Protein AF-0000000085992777 (afdb_homodimer)

Organism: Nephila pilipes (NCBI:txid299642)

pLDDT: mean 74.93, std 25.02, range [30.23, 98.25]

Nearest PDB structures (foldseek):
  7fbp-assembly1_B  TM=2.728E-01  e=8.303E+00  synthetic construct

Radius of gyration: 24.2 Å; Cα contacts (8 Å, |Δi|>4): 237; chains: 2; bounding box: 50×109×48 Å

Solvent-accessible surface area (backbone atoms only — not comparable to full-atom values): 11397 Å² total; per-residue (Å²): 138,81,79,76,82,85,79,79,77,75,75,81,73,81,66,49,74,70,53,60,74,63,60,76,73,71,85,63,91,61,79,69,71,60,59,70,68,65,49,47,61,37,61,56,61,37,79,40,67,44,96,55,77,33,61,25,69,40,87,95,44,84,48,71,19,40,32,22,28,67,69,70,68,44,27,20,35,75,50,90,87,41,56,36,50,53,48,58,28,75,98,136,83,83,77,79,78,76,78,78,75,76,81,72,81,66,50,73,69,53,60,75,63,59,74,72,73,86,64,90,60,80,70,74,60,59,70,69,66,49,46,60,36,62,55,62,37,79,38,68,44,95,55,78,33,61,25,69,39,87,94,45,85,49,70,18,41,32,23,28,66,70,70,70,44,26,20,35,74,50,90,86,41,55,37,52,52,49,58,28,76,97

Secondary structure (DSSP, 8-state):
----------------HHHHHH----SS-------HHHHTS-BS--EEEEEEEEE--STT---EEEEEETTT--B--BSSS-BHHHHHHH-/----------------HHHHHH----SS-------HHHHTS-BS--EEEEEEEEE--STT---EEEEEETTT--B--BSSS-BHHHHHHH-

Foldseek 3Di:
DCCVDDDPPPPPCPCPQVNVLPPPPDPPPPLPQPDLCVLQVPPQFDWDFAPDWDAAPRPPGGDTARIAGPVRGGDHDDDPVDDRSVVRHND/DDPPPPPDPPPPCPCPQVNVLPPPPDPPPPLPQPDLCVLQVPPQFDWDFAPDWDAAPRPPGGDTARIAGPVRGGDHDDDPVDDRSVVRHND

Sequence (182 aa):
MGYSQNAKRGRPSNTSIEQMFQTKRCKWTAQSVPCMDIRRDGINHWPIWSENRIRCKFPNCKGYIQTECEKCKVGLCYNKVNNCFKNFHCMMGYSQNAKRGRPSNTSIEQMFQTKRCKWTAQSVPCMDIRRDGINHWPIWSENRIRCKFPNCKGYIQTECEKCKVGLCYNKVNNCFKNFHCM

Structure (mmCIF, N/CA/C/O backbone):
data_AF-0000000085992777-model_v1
#
loop_
_entity.id
_entity.type
_entity.pdbx_description
1 polymer 'Uncharacterized protein'
#
loop_
_atom_site.group_PDB
_atom_site.id
_atom_site.type_symbol
_atom_site.label_atom_id
_atom_site.label_alt_id
_atom_site.label_comp_id
_atom_site.label_asym_id
_atom_site.label_entity_id
_atom_site.label_seq_id
_atom_site.pdbx_PDB_ins_code
_atom_site.Cartn_x
_atom_site.Cartn_y
_atom_site.Cartn_z
_atom_site.occupancy
_atom_site.B_iso_or_equiv
_atom_site.auth_seq_id
_atom_site.auth_comp_id
_atom_site.auth_asym_id
_atom_site.auth_atom_id
_atom_site.pdbx_PDB_model_num
ATOM 1 N N . MET A 1 1 ? 21.016 -61.312 -4.371 1 30.23 1 MET A N 1
ATOM 2 C CA . MET A 1 1 ? 21.328 -60.125 -5.172 1 30.23 1 MET A CA 1
ATOM 3 C C . MET A 1 1 ? 20.391 -58.969 -4.828 1 30.23 1 MET A C 1
ATOM 5 O O . MET A 1 1 ? 19.25 -59.188 -4.41 1 30.23 1 MET A O 1
ATOM 9 N N . GLY A 1 2 ? 21.078 -57.656 -4.582 1 31.48 2 GLY A N 1
ATOM 10 C CA . GLY A 1 2 ? 20.891 -56.281 -4.129 1 31.48 2 GLY A CA 1
ATOM 11 C C . GLY A 1 2 ? 20.016 -55.469 -5.047 1 31.48 2 GLY A C 1
ATOM 12 O O . GLY A 1 2 ? 20.484 -54.906 -6.047 1 31.48 2 GLY A O 1
ATOM 13 N N . TYR A 1 3 ? 18.984 -55.812 -5.543 1 30.53 3 TYR A N 1
ATOM 14 C CA . TYR A 1 3 ? 18.422 -54.938 -6.582 1 30.53 3 TYR A CA 1
ATOM 15 C C . TYR A 1 3 ? 18.062 -53.562 -6.027 1 30.53 3 TYR A C 1
ATOM 17 O O . TYR A 1 3 ? 17.016 -53.406 -5.383 1 30.53 3 TYR A O 1
ATOM 25 N N . SER A 1 4 ? 19.047 -52.844 -5.344 1 33.94 4 SER A N 1
ATOM 26 C CA . SER A 1 4 ? 18.641 -51.531 -4.879 1 33.94 4 SER A CA 1
ATOM 27 C C . SER A 1 4 ? 18.25 -50.625 -6.043 1 33.94 4 SER A C 1
ATOM 29 O O . SER A 1 4 ? 19.062 -50.375 -6.938 1 33.94 4 SER A O 1
ATOM 31 N N . GLN A 1 5 ? 17.094 -50.562 -6.535 1 34.38 5 GLN A N 1
ATOM 32 C CA . GLN A 1 5 ? 16.531 -49.75 -7.594 1 34.38 5 GLN A CA 1
ATOM 33 C C . GLN A 1 5 ? 16.891 -48.281 -7.402 1 34.38 5 GLN A C 1
ATOM 35 O O . GLN A 1 5 ? 17.219 -47.844 -6.293 1 34.38 5 GLN A O 1
ATOM 40 N N . ASN A 1 6 ? 17.203 -47.344 -8.57 1 33.09 6 ASN A N 1
ATOM 41 C CA . ASN A 1 6 ? 17.578 -46.094 -9.227 1 33.09 6 ASN A CA 1
ATOM 42 C C . ASN A 1 6 ? 16.641 -44.969 -8.828 1 33.09 6 ASN A C 1
ATOM 44 O O . ASN A 1 6 ? 15.453 -45 -9.133 1 33.09 6 ASN A O 1
ATOM 48 N N . ALA A 1 7 ? 16.844 -44.312 -7.809 1 42.81 7 ALA A N 1
ATOM 49 C CA . ALA A 1 7 ? 16.219 -43.094 -7.312 1 42.81 7 ALA A CA 1
ATOM 50 C C . ALA A 1 7 ? 16.188 -42 -8.391 1 42.81 7 ALA A C 1
ATOM 52 O O . ALA A 1 7 ? 17.234 -41.625 -8.93 1 42.81 7 ALA A O 1
ATOM 53 N N . LYS A 1 8 ? 15.289 -42 -9.242 1 39.97 8 LYS A N 1
ATOM 54 C CA . LYS A 1 8 ? 15.094 -40.969 -10.25 1 39.97 8 LYS A CA 1
ATOM 55 C C . LYS A 1 8 ? 15.219 -39.562 -9.633 1 39.97 8 LYS A C 1
ATOM 57 O O . LYS A 1 8 ? 14.68 -39.312 -8.555 1 39.97 8 LYS A O 1
ATOM 62 N N . ARG A 1 9 ? 16.297 -38.781 -9.828 1 41.56 9 ARG A N 1
ATOM 63 C CA . ARG A 1 9 ? 16.734 -37.438 -9.484 1 41.56 9 ARG A CA 1
ATOM 64 C C . ARG A 1 9 ? 15.773 -36.406 -10.039 1 41.56 9 ARG A C 1
ATOM 66 O O . ARG A 1 9 ? 15.469 -36.406 -11.234 1 41.56 9 ARG A O 1
ATOM 73 N N . GLY A 1 10 ? 14.641 -36.156 -9.461 1 42.06 10 GLY A N 1
ATOM 74 C CA . GLY A 1 10 ? 13.781 -35.031 -9.875 1 42.06 10 GLY A CA 1
ATOM 75 C C . GLY A 1 10 ? 14.531 -33.75 -10.047 1 42.06 10 GLY A C 1
ATOM 76 O O . GLY A 1 10 ? 15.617 -33.562 -9.492 1 42.06 10 GLY A O 1
ATOM 77 N N . ARG A 1 11 ? 14.688 -33.188 -11.203 1 43.16 11 ARG A N 1
ATOM 78 C CA . ARG A 1 11 ? 15.32 -31.953 -11.633 1 43.16 11 ARG A CA 1
ATOM 79 C C . ARG A 1 11 ? 14.852 -30.781 -10.789 1 43.16 11 ARG A C 1
ATOM 81 O O . ARG A 1 11 ? 13.656 -30.641 -10.523 1 43.16 11 ARG A O 1
ATOM 88 N N . PRO A 1 12 ? 15.773 -30.234 -9.992 1 41.28 12 PRO A N 1
ATOM 89 C CA . PRO A 1 12 ? 15.445 -29.031 -9.234 1 41.28 12 PRO A CA 1
ATOM 90 C C . PRO A 1 12 ? 14.969 -27.891 -10.117 1 41.28 12 PRO A C 1
ATOM 92 O O . PRO A 1 12 ? 15.609 -27.578 -11.133 1 41.28 12 PRO A O 1
ATOM 95 N N . SER A 1 13 ? 13.711 -27.797 -10.484 1 43.72 13 SER A N 1
ATOM 96 C CA . SER A 1 13 ? 13.18 -26.766 -11.359 1 43.72 13 SER A CA 1
ATOM 97 C C . SER A 1 13 ? 13.461 -25.375 -10.805 1 43.72 13 SER A C 1
ATOM 99 O O . SER A 1 13 ? 13.141 -25.078 -9.648 1 43.72 13 SER A O 1
ATOM 101 N N . ASN A 1 14 ? 14.617 -24.875 -11.062 1 41.72 14 ASN A N 1
ATOM 102 C CA . ASN A 1 14 ? 14.875 -23.453 -10.797 1 41.72 14 ASN A CA 1
ATOM 103 C C . ASN A 1 14 ? 13.75 -22.578 -11.336 1 41.72 14 ASN A C 1
ATOM 105 O O . ASN A 1 14 ? 13.836 -22.062 -12.461 1 41.72 14 ASN A O 1
ATOM 109 N N . THR A 1 15 ? 12.523 -23 -11.227 1 45.56 15 THR A N 1
ATOM 110 C CA . THR A 1 15 ? 11.453 -22.219 -11.828 1 45.56 15 THR A CA 1
ATOM 111 C C . THR A 1 15 ? 11.422 -20.812 -11.227 1 45.56 15 THR A C 1
ATOM 113 O O . THR A 1 15 ? 11.367 -20.656 -10.008 1 45.56 15 THR A O 1
ATOM 116 N N . SER A 1 16 ? 11.992 -19.812 -11.961 1 51.69 16 SER A N 1
ATOM 117 C CA . SER A 1 16 ? 11.938 -18.406 -11.594 1 51.69 16 SER A CA 1
ATOM 118 C C . SER A 1 16 ? 10.523 -17.984 -11.188 1 51.69 16 SER A C 1
ATOM 120 O O . SER A 1 16 ? 9.547 -18.594 -11.625 1 51.69 16 SER A O 1
ATOM 122 N N . ILE A 1 17 ? 10.398 -17.188 -10.141 1 54.34 17 ILE A N 1
ATOM 123 C CA . ILE A 1 17 ? 9.133 -16.672 -9.633 1 54.34 17 ILE A CA 1
ATOM 124 C C . ILE A 1 17 ? 8.242 -16.25 -10.797 1 54.34 17 ILE A C 1
ATOM 126 O O . ILE A 1 17 ? 7.031 -16.484 -10.781 1 54.34 17 ILE A O 1
ATOM 130 N N . GLU A 1 18 ? 8.82 -15.617 -11.789 1 59.38 18 GLU A N 1
ATOM 131 C CA . GLU A 1 18 ? 8.094 -15.172 -12.977 1 59.38 18 GLU A CA 1
ATOM 132 C C . GLU A 1 18 ? 7.461 -16.344 -13.711 1 59.38 18 GLU A C 1
ATOM 134 O O . GLU A 1 18 ? 6.363 -16.234 -14.258 1 59.38 18 GLU A O 1
ATOM 139 N N . GLN A 1 19 ? 8.195 -17.406 -13.875 1 57.28 19 GLN A N 1
ATOM 140 C CA . GLN A 1 19 ? 7.707 -18.609 -14.562 1 57.28 19 GLN A CA 1
ATOM 141 C C . GLN A 1 19 ? 6.562 -19.25 -13.797 1 57.28 19 GLN A C 1
ATOM 143 O O . GLN A 1 19 ? 5.66 -19.844 -14.398 1 57.28 19 GLN A O 1
ATOM 148 N N . MET A 1 20 ? 6.617 -19.031 -12.531 1 57.03 20 MET A N 1
ATOM 149 C CA . MET A 1 20 ? 5.555 -19.609 -11.711 1 57.03 20 MET A CA 1
ATOM 150 C C . MET A 1 20 ? 4.23 -18.906 -11.961 1 57.03 20 MET A C 1
ATOM 152 O O . MET A 1 20 ? 3.162 -19.516 -11.844 1 57.03 20 MET A O 1
ATOM 156 N N . PHE A 1 21 ? 4.309 -17.578 -12.258 1 58.41 21 PHE A N 1
ATOM 157 C CA . PHE A 1 21 ? 3.094 -16.828 -12.562 1 58.41 21 PHE A CA 1
ATOM 158 C C . PHE A 1 21 ? 2.482 -17.312 -13.875 1 58.41 21 PHE A C 1
ATOM 160 O O . PHE A 1 21 ? 1.271 -17.203 -14.078 1 58.41 21 PHE A O 1
ATOM 167 N N . GLN A 1 22 ? 3.324 -17.906 -14.82 1 49.88 22 GLN A N 1
ATOM 168 C CA . GLN A 1 22 ? 2.889 -18.281 -16.156 1 49.88 22 GLN A CA 1
ATOM 169 C C . GLN A 1 22 ? 2.295 -19.688 -16.156 1 49.88 22 GLN A C 1
ATOM 171 O O . GLN A 1 22 ? 1.459 -20.016 -17.016 1 49.88 22 GLN A O 1
ATOM 176 N N . THR A 1 23 ? 2.729 -20.562 -15.406 1 45.34 23 THR A N 1
ATOM 177 C CA . THR A 1 23 ? 2.447 -21.953 -15.711 1 45.34 23 THR A CA 1
ATOM 178 C C . THR A 1 23 ? 0.997 -22.297 -15.383 1 45.34 23 THR A C 1
ATOM 180 O O . THR A 1 23 ? 0.547 -23.422 -15.641 1 45.34 23 THR A O 1
ATOM 183 N N . LYS A 1 24 ? 0.396 -21.812 -14.398 1 44.41 24 LYS A N 1
ATOM 184 C CA . LYS A 1 24 ? -0.819 -22.562 -14.086 1 44.41 24 LYS A CA 1
ATOM 185 C C . LYS A 1 24 ? -1.894 -22.328 -15.148 1 44.41 24 LYS A C 1
ATOM 187 O O . LYS A 1 24 ? -2.5 -21.25 -15.195 1 44.41 24 LYS A O 1
ATOM 192 N N . ARG A 1 25 ? -1.939 -22.969 -16.344 1 36.81 25 ARG A N 1
ATOM 193 C CA . ARG A 1 25 ? -2.957 -22.969 -17.391 1 36.81 25 ARG A CA 1
ATOM 194 C C . ARG A 1 25 ? -4.262 -23.578 -16.891 1 36.81 25 ARG A C 1
ATOM 196 O O . ARG A 1 25 ? -5.133 -23.938 -17.672 1 36.81 25 ARG A O 1
ATOM 203 N N . CYS A 1 26 ? -4.73 -23.734 -15.648 1 42.12 26 CYS A N 1
ATOM 204 C CA . CYS A 1 26 ? -6.004 -24.438 -15.562 1 42.12 26 CYS A CA 1
ATOM 205 C C . CYS A 1 26 ? -7.133 -23.609 -16.156 1 42.12 26 CYS A C 1
ATOM 207 O O . CYS A 1 26 ? -7.023 -22.375 -16.25 1 42.12 26 CYS A O 1
ATOM 209 N N . LYS A 1 27 ? -8.18 -24.125 -16.938 1 39.16 27 LYS A N 1
ATOM 210 C CA . LYS A 1 27 ? -9.367 -23.672 -17.656 1 39.16 27 LYS A CA 1
ATOM 211 C C . LYS A 1 27 ? -10.164 -22.656 -16.844 1 39.16 27 LYS A C 1
ATOM 213 O O . LYS A 1 27 ? -11.164 -22.125 -17.312 1 39.16 27 LYS A O 1
ATOM 218 N N . TRP A 1 28 ? -10.328 -22.781 -15.484 1 39.88 28 TRP A N 1
ATOM 219 C CA . TRP A 1 28 ? -11.375 -22 -14.836 1 39.88 28 TRP A CA 1
ATOM 220 C C . TRP A 1 28 ? -11.086 -20.5 -14.961 1 39.88 28 TRP A C 1
ATOM 222 O O . TRP A 1 28 ? -9.945 -20.109 -15.234 1 39.88 28 TRP A O 1
ATOM 232 N N . THR A 1 29 ? -12.094 -19.5 -14.555 1 37.81 29 THR A N 1
ATOM 233 C CA . THR A 1 29 ? -12.133 -18.031 -14.625 1 37.81 29 THR A CA 1
ATOM 234 C C . THR A 1 29 ? -10.867 -17.422 -14.031 1 37.81 29 THR A C 1
ATOM 236 O O . THR A 1 29 ? -10.719 -17.359 -12.812 1 37.81 29 THR A O 1
ATOM 239 N N . ALA A 1 30 ? -9.727 -17.828 -14.289 1 38.28 30 ALA A N 1
ATOM 240 C CA . ALA A 1 30 ? -8.445 -17.344 -13.797 1 38.28 30 ALA A CA 1
ATOM 241 C C . ALA A 1 30 ? -8.43 -15.812 -13.695 1 38.28 30 ALA A C 1
ATOM 243 O O . ALA A 1 30 ? -8.789 -15.125 -14.656 1 38.28 30 ALA A O 1
ATOM 244 N N . GLN A 1 31 ? -8.742 -15.258 -12.562 1 42.38 31 GLN A N 1
ATOM 245 C CA . GLN A 1 31 ? -8.508 -13.82 -12.445 1 42.38 31 GLN A CA 1
ATOM 246 C C . GLN A 1 31 ? -7.262 -13.406 -13.227 1 42.38 31 GLN A C 1
ATOM 248 O O . GLN A 1 31 ? -6.199 -14.008 -13.078 1 42.38 31 GLN A O 1
ATOM 253 N N . SER A 1 32 ? -7.336 -12.938 -14.477 1 43.12 32 SER A N 1
ATOM 254 C CA . SER A 1 32 ? -6.332 -12.461 -15.422 1 43.12 32 SER A CA 1
ATOM 255 C C . SER A 1 32 ? -5.227 -11.688 -14.711 1 43.12 32 SER A C 1
ATOM 257 O O . SER A 1 32 ? -5.496 -10.68 -14.055 1 43.12 32 SER A O 1
ATOM 259 N N . VAL A 1 33 ? -4.16 -12.328 -14.102 1 51 33 VAL A N 1
ATOM 260 C CA . VAL A 1 33 ? -3.018 -11.516 -13.703 1 51 33 VAL A CA 1
ATOM 261 C C . VAL A 1 33 ? -2.646 -10.555 -14.836 1 51 33 VAL A C 1
ATOM 263 O O . VAL A 1 33 ? -2.531 -10.969 -15.992 1 51 33 VAL A O 1
ATOM 266 N N . PRO A 1 34 ? -2.889 -9.297 -14.703 1 51.78 34 PRO A N 1
ATOM 267 C CA . PRO A 1 34 ? -2.521 -8.352 -15.758 1 51.78 34 PRO A CA 1
ATOM 268 C C . PRO A 1 34 ? -1.152 -8.648 -16.359 1 51.78 34 PRO A C 1
ATOM 270 O O . PRO A 1 34 ? -0.325 -9.312 -15.742 1 51.78 34 PRO A O 1
ATOM 273 N N . CYS A 1 35 ? -1.053 -8.492 -17.609 1 59.34 35 CYS A N 1
ATOM 274 C CA . CYS A 1 35 ? 0.199 -8.594 -18.344 1 59.34 35 CYS A CA 1
ATOM 275 C C . CYS A 1 35 ? 1.357 -8.016 -17.547 1 59.34 35 CYS A C 1
ATOM 277 O O . CYS A 1 35 ? 1.174 -7.066 -16.781 1 59.34 35 CYS A O 1
ATOM 279 N N . MET A 1 36 ? 2.422 -8.82 -17.266 1 65.88 36 MET A N 1
ATOM 280 C CA . MET A 1 36 ? 3.631 -8.484 -16.531 1 65.88 36 MET A CA 1
ATOM 281 C C . MET A 1 36 ? 3.951 -7 -16.641 1 65.88 36 MET A C 1
ATOM 283 O O . MET A 1 36 ? 4.395 -6.375 -15.68 1 65.88 36 MET A O 1
ATOM 287 N N . ASP A 1 37 ? 3.535 -6.445 -17.797 1 75.75 37 ASP A N 1
ATOM 288 C CA . ASP A 1 37 ? 3.916 -5.055 -18.047 1 75.75 37 ASP A CA 1
ATOM 289 C C . ASP A 1 37 ? 3.078 -4.102 -17.188 1 75.75 37 ASP A C 1
ATOM 291 O O . ASP A 1 37 ? 3.59 -3.1 -16.688 1 75.75 37 ASP A O 1
ATOM 295 N N . ILE A 1 38 ? 1.857 -4.418 -16.891 1 85.56 38 ILE A N 1
ATOM 296 C CA . ILE A 1 38 ? 0.98 -3.561 -16.109 1 85.56 38 ILE A CA 1
ATOM 297 C C . ILE A 1 38 ? 1.215 -3.811 -14.617 1 85.56 38 ILE A C 1
ATOM 299 O O . ILE A 1 38 ? 1.241 -2.869 -13.82 1 85.56 38 ILE A O 1
ATOM 303 N N . ARG A 1 39 ? 1.503 -5.039 -14.258 1 90.56 39 ARG A N 1
ATOM 304 C CA . ARG A 1 39 ? 1.708 -5.422 -12.859 1 90.56 39 ARG A CA 1
ATOM 305 C C . ARG A 1 39 ? 2.928 -4.723 -12.273 1 90.56 39 ARG A C 1
ATOM 307 O O . ARG A 1 39 ? 2.922 -4.332 -11.109 1 90.56 39 ARG A O 1
ATOM 314 N N . ARG A 1 40 ? 3.889 -4.547 -13.125 1 93.38 40 ARG A N 1
ATOM 315 C CA . ARG A 1 40 ? 5.164 -4.062 -12.602 1 93.38 40 ARG A CA 1
ATOM 316 C C . ARG A 1 40 ? 5.418 -2.621 -13.039 1 93.38 40 ARG A C 1
ATOM 318 O O . ARG A 1 40 ? 6.559 -2.154 -13.023 1 93.38 40 ARG A O 1
ATOM 325 N N . ASP A 1 41 ? 4.43 -1.879 -13.492 1 93.25 41 ASP A N 1
ATOM 326 C CA . ASP A 1 41 ? 4.633 -0.514 -13.969 1 93.25 41 ASP A CA 1
ATOM 327 C C . ASP A 1 41 ? 4.855 0.448 -12.805 1 93.25 41 ASP A C 1
ATOM 329 O O . ASP A 1 41 ? 5.336 1.567 -13 1 93.25 41 ASP A O 1
ATOM 333 N N . GLY A 1 42 ? 4.484 0.008 -11.57 1 95.31 42 GLY A N 1
ATOM 334 C CA . GLY A 1 42 ? 4.691 0.833 -10.391 1 95.31 42 GLY A CA 1
ATOM 335 C C . GLY A 1 42 ? 3.709 1.984 -10.289 1 95.31 42 GLY A C 1
ATOM 336 O O . GLY A 1 42 ? 3.947 2.949 -9.555 1 95.31 42 GLY A O 1
ATOM 337 N N . ILE A 1 43 ? 2.566 1.886 -11.078 1 94.62 43 ILE A N 1
ATOM 338 C CA . ILE A 1 43 ? 1.676 3.035 -11.188 1 94.62 43 ILE A CA 1
ATOM 339 C C . ILE A 1 43 ? 0.326 2.707 -10.555 1 94.62 43 ILE A C 1
ATOM 341 O O . ILE A 1 43 ? -0.365 1.785 -11 1 94.62 43 ILE A O 1
ATOM 345 N N . ASN A 1 44 ? 0.008 3.42 -9.516 1 96.31 44 ASN A N 1
ATOM 346 C CA . ASN A 1 44 ? -1.328 3.443 -8.93 1 96.31 44 ASN A CA 1
ATOM 347 C C . ASN A 1 44 ? -1.722 2.076 -8.375 1 96.31 44 ASN A C 1
ATOM 349 O O . ASN A 1 44 ? -2.875 1.663 -8.5 1 96.31 44 ASN A O 1
ATOM 353 N N . HIS A 1 45 ? -0.826 1.287 -7.859 1 97.75 45 HIS A N 1
ATOM 354 C CA . HIS A 1 45 ? -1.13 0.071 -7.117 1 97.75 45 HIS A CA 1
ATOM 355 C C . HIS A 1 45 ? -1.397 0.376 -5.645 1 97.75 45 HIS A C 1
ATOM 357 O O . HIS A 1 45 ? -0.48 0.334 -4.82 1 97.75 45 HIS A O 1
ATOM 363 N N . TRP A 1 46 ? -2.592 0.684 -5.363 1 98.12 46 TRP A N 1
ATOM 364 C CA . TRP A 1 46 ? -2.955 1.101 -4.012 1 98.12 46 TRP A CA 1
ATOM 365 C C . TRP A 1 46 ? -3.477 -0.08 -3.201 1 98.12 46 TRP A C 1
ATOM 367 O O . TRP A 1 46 ? -4.305 -0.856 -3.682 1 98.12 46 TRP A O 1
ATOM 377 N N . PRO A 1 47 ? -2.955 -0.239 -1.96 1 98.25 47 PRO A N 1
ATOM 378 C CA . PRO A 1 47 ? -3.551 -1.246 -1.079 1 98.25 47 PRO A CA 1
ATOM 379 C C . PRO A 1 47 ? -4.941 -0.852 -0.587 1 98.25 47 PRO A C 1
ATOM 381 O O . PRO A 1 47 ? -5.168 0.304 -0.22 1 98.25 47 PRO A O 1
ATOM 384 N N . ILE A 1 48 ? -5.887 -1.727 -0.666 1 97.81 48 ILE A N 1
ATOM 385 C CA . ILE A 1 48 ? -7.219 -1.538 -0.098 1 97.81 48 ILE A CA 1
ATOM 386 C C . ILE A 1 48 ? -7.574 -2.73 0.787 1 97.81 48 ILE A C 1
ATOM 388 O O . ILE A 1 48 ? -7.07 -3.836 0.582 1 97.81 48 ILE A O 1
ATOM 392 N N . TRP A 1 49 ? -8.352 -2.447 1.819 1 97.06 49 TRP A N 1
ATOM 393 C CA . TRP A 1 49 ? -8.773 -3.488 2.752 1 97.06 49 TRP A CA 1
ATOM 394 C C . TRP A 1 49 ? -9.922 -4.301 2.174 1 97.06 49 TRP A C 1
ATOM 396 O O . TRP A 1 49 ? -10.977 -3.75 1.852 1 97.06 49 TRP A O 1
ATOM 406 N N . SER A 1 50 ? -9.75 -5.562 2.039 1 95.31 50 SER A N 1
ATOM 407 C CA . SER A 1 50 ? -10.789 -6.438 1.506 1 95.31 50 SER A CA 1
ATOM 408 C C . SER A 1 50 ? -11.844 -6.754 2.564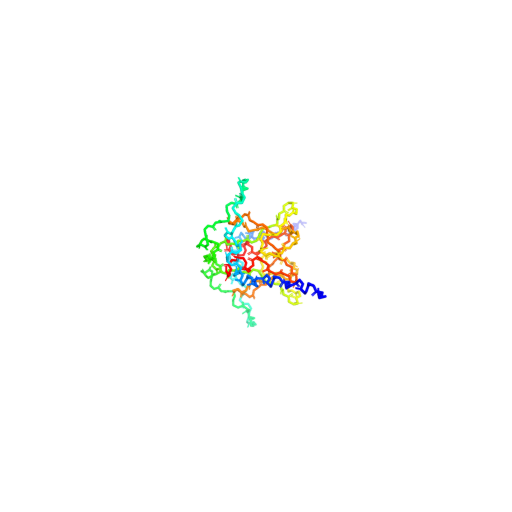 1 95.31 50 SER A C 1
ATOM 410 O O . SER A 1 50 ? -11.516 -6.91 3.742 1 95.31 50 SER A O 1
ATOM 412 N N . GLU A 1 51 ? -13.078 -6.809 2.162 1 92.44 51 GLU A N 1
ATOM 413 C CA . GLU A 1 51 ? -14.148 -7.172 3.082 1 92.44 51 GLU A CA 1
ATOM 414 C C . GLU A 1 51 ? -14 -8.609 3.568 1 92.44 51 GLU A C 1
ATOM 416 O O . GLU A 1 51 ? -14.266 -8.914 4.734 1 92.44 51 GLU A O 1
ATOM 421 N N . ASN A 1 52 ? -13.492 -9.445 2.582 1 91.88 52 ASN A N 1
ATOM 422 C CA . ASN A 1 52 ? -13.289 -10.859 2.898 1 91.88 52 ASN A CA 1
ATOM 423 C C . ASN A 1 52 ? -11.82 -11.25 2.799 1 91.88 52 ASN A C 1
ATOM 425 O O . ASN A 1 52 ? -11.07 -10.664 2.025 1 91.88 52 ASN A O 1
ATOM 429 N N . ARG A 1 53 ? -11.492 -12.195 3.691 1 93 53 ARG A N 1
ATOM 430 C CA . ARG A 1 53 ? -10.133 -12.719 3.582 1 93 53 ARG A CA 1
ATOM 431 C C . ARG A 1 53 ? -9.961 -13.531 2.303 1 93 53 ARG A C 1
ATOM 433 O O . ARG A 1 53 ? -10.828 -14.328 1.944 1 93 53 ARG A O 1
ATOM 440 N N . ILE A 1 54 ? -8.93 -13.281 1.599 1 93.5 54 ILE A N 1
ATOM 441 C CA . ILE A 1 54 ? -8.625 -13.945 0.337 1 93.5 54 ILE A CA 1
ATOM 442 C C . ILE A 1 54 ? -7.211 -14.523 0.386 1 93.5 54 ILE A C 1
ATOM 444 O O . ILE A 1 54 ? -6.383 -14.086 1.189 1 93.5 54 ILE A O 1
ATOM 448 N N . ARG A 1 55 ? -6.973 -15.539 -0.364 1 96.06 55 ARG A N 1
ATOM 449 C CA . ARG A 1 55 ? -5.645 -16.141 -0.42 1 96.06 55 ARG A CA 1
ATOM 450 C C . ARG A 1 55 ? -4.656 -15.211 -1.126 1 96.06 55 ARG A C 1
ATOM 452 O O . ARG A 1 55 ? -4.992 -14.602 -2.143 1 96.06 55 ARG A O 1
ATOM 459 N N . CYS A 1 56 ? -3.516 -15.203 -0.604 1 97.06 56 CYS A N 1
ATOM 460 C CA . CYS A 1 56 ? -2.447 -14.438 -1.231 1 97.06 56 CYS A CA 1
ATOM 461 C C . CYS A 1 56 ? -2.094 -15.008 -2.6 1 97.06 56 CYS A C 1
ATOM 463 O O . CYS A 1 56 ? -1.959 -16.219 -2.752 1 97.06 56 CYS A O 1
ATOM 465 N N . LYS A 1 57 ? -1.85 -14.188 -3.594 1 96.38 57 LYS A N 1
ATOM 466 C CA . LYS A 1 57 ? -1.586 -14.625 -4.961 1 96.38 57 LYS A CA 1
ATOM 467 C C . LYS A 1 57 ? -0.088 -14.656 -5.25 1 96.38 57 LYS A C 1
ATOM 469 O O . LYS A 1 57 ? 0.333 -15.078 -6.328 1 96.38 57 LYS A O 1
ATOM 474 N N . PHE A 1 58 ? 0.674 -14.188 -4.316 1 95.75 58 PHE A N 1
ATOM 475 C CA . PHE A 1 58 ? 2.117 -14.273 -4.504 1 95.75 58 PHE A CA 1
ATOM 476 C C . PHE A 1 58 ? 2.574 -15.727 -4.539 1 95.75 58 PHE A C 1
ATOM 478 O O . PHE A 1 58 ? 2.146 -16.531 -3.717 1 95.75 58 PHE A O 1
ATOM 485 N N . PRO A 1 59 ? 3.414 -16.016 -5.48 1 93.88 59 PRO A N 1
ATOM 486 C CA . PRO A 1 59 ? 3.848 -17.422 -5.605 1 93.88 59 PRO A CA 1
ATOM 487 C C . PRO A 1 59 ? 4.445 -17.969 -4.312 1 93.88 59 PRO A C 1
ATOM 489 O O . PRO A 1 59 ? 5.234 -17.281 -3.652 1 93.88 59 PRO A O 1
ATOM 492 N N . ASN A 1 60 ? 4.02 -19.141 -3.869 1 92.62 60 ASN A N 1
ATOM 493 C CA . ASN A 1 60 ? 4.547 -19.906 -2.752 1 92.62 60 ASN A CA 1
ATOM 494 C C . ASN A 1 60 ? 4.125 -19.312 -1.41 1 92.62 60 ASN A C 1
ATOM 496 O O . ASN A 1 60 ? 4.707 -19.641 -0.375 1 92.62 60 ASN A O 1
ATOM 500 N N . CYS A 1 61 ? 3.256 -18.375 -1.476 1 95.56 61 CYS A N 1
ATOM 501 C CA . CYS A 1 61 ? 2.662 -17.875 -0.243 1 95.56 61 CYS A CA 1
ATOM 502 C C . CYS A 1 61 ? 1.298 -18.5 0.004 1 95.56 61 CYS A C 1
ATOM 504 O O . CYS A 1 61 ? 0.46 -18.547 -0.898 1 95.56 61 CYS A O 1
ATOM 506 N N . LYS A 1 62 ? 1.088 -18.969 1.151 1 93.56 62 LYS A N 1
ATOM 507 C CA . LYS A 1 62 ? -0.164 -19.641 1.465 1 93.56 62 LYS A CA 1
ATOM 508 C C . LYS A 1 62 ? -0.991 -18.844 2.467 1 93.56 62 LYS A C 1
ATOM 510 O O . LYS A 1 62 ? -1.916 -19.375 3.082 1 93.56 62 LYS A O 1
ATOM 515 N N . GLY A 1 63 ? -0.658 -17.688 2.551 1 92.62 63 GLY A N 1
ATOM 516 C CA . GLY A 1 63 ? -1.344 -16.875 3.547 1 92.62 63 GLY A CA 1
ATOM 517 C C . GLY A 1 63 ? -2.68 -16.344 3.066 1 92.62 63 GLY A C 1
ATOM 518 O O . GLY A 1 63 ? -2.926 -16.266 1.861 1 92.62 63 GLY A O 1
ATOM 519 N N . TYR A 1 64 ? -3.604 -16.156 3.947 1 93.94 64 TYR A N 1
ATOM 520 C CA . TYR A 1 64 ? -4.832 -15.406 3.711 1 93.94 64 TYR A CA 1
ATOM 521 C C . TYR A 1 64 ? -4.684 -13.953 4.156 1 93.94 64 TYR A C 1
ATOM 523 O O . TYR A 1 64 ? -4.051 -13.672 5.176 1 93.94 64 TYR A O 1
ATOM 531 N N . ILE A 1 65 ? -5.285 -13.164 3.375 1 90.44 65 ILE A N 1
ATOM 532 C CA . ILE A 1 65 ? -4.965 -11.766 3.637 1 90.44 65 ILE A CA 1
ATOM 533 C C . ILE A 1 65 ? -6.191 -10.898 3.373 1 90.44 65 ILE A C 1
ATOM 535 O O . ILE A 1 65 ? -7.133 -11.328 2.699 1 90.44 65 ILE A O 1
ATOM 539 N N . GLN A 1 66 ? -6.117 -9.734 3.928 1 94.19 66 GLN A N 1
ATOM 540 C CA . GLN A 1 66 ? -7.207 -8.773 3.779 1 94.19 66 GLN A CA 1
ATOM 541 C C . GLN A 1 66 ? -6.789 -7.598 2.9 1 94.19 66 GLN A C 1
ATOM 543 O O . GLN A 1 66 ? -7.594 -6.707 2.627 1 94.19 66 GLN A O 1
ATOM 548 N N . THR A 1 67 ? -5.566 -7.578 2.441 1 97.44 67 THR A N 1
ATOM 549 C CA . THR A 1 67 ? -5.082 -6.48 1.61 1 97.44 67 THR A CA 1
ATOM 550 C C . THR A 1 67 ? -5.152 -6.852 0.131 1 97.44 67 THR A C 1
ATOM 552 O O . THR A 1 67 ? -4.656 -7.906 -0.275 1 97.44 67 THR A O 1
ATOM 555 N N . GLU A 1 68 ? -5.809 -5.992 -0.651 1 97.75 68 GLU A N 1
ATOM 556 C CA . GLU A 1 68 ? -5.949 -6.168 -2.094 1 97.75 68 GLU A CA 1
ATOM 557 C C . GLU A 1 68 ? -5.359 -4.984 -2.855 1 97.75 68 GLU A C 1
ATOM 559 O O . GLU A 1 68 ? -5.387 -3.854 -2.369 1 97.75 68 GLU A O 1
ATOM 564 N N . CYS A 1 69 ? -4.777 -5.266 -3.979 1 97.38 69 CYS A N 1
ATOM 565 C CA . CYS A 1 69 ? -4.379 -4.176 -4.863 1 97.38 69 CYS A CA 1
ATOM 566 C C . CYS A 1 69 ? -5.574 -3.656 -5.656 1 97.38 69 CYS A C 1
ATOM 568 O O . CYS A 1 69 ? -6.266 -4.43 -6.32 1 97.38 69 CYS A O 1
ATOM 570 N N . GLU A 1 70 ? -5.758 -2.387 -5.621 1 97.19 70 GLU A N 1
ATOM 571 C CA . GLU A 1 70 ? -6.914 -1.769 -6.266 1 97.19 70 GLU A CA 1
ATOM 572 C C . GLU A 1 70 ? -6.859 -1.941 -7.777 1 97.19 70 GLU A C 1
ATOM 574 O O . GLU A 1 70 ? -7.883 -2.184 -8.422 1 97.19 70 GLU A O 1
ATOM 579 N N . LYS A 1 71 ? -5.664 -1.854 -8.344 1 95.81 71 LYS A N 1
ATOM 580 C CA . LYS A 1 71 ? -5.484 -1.919 -9.789 1 95.81 71 LYS A CA 1
ATOM 581 C C . LYS A 1 71 ? -5.516 -3.361 -10.281 1 95.81 71 LYS A C 1
ATOM 583 O O . LYS A 1 71 ? -6.199 -3.674 -11.258 1 95.81 71 LYS A O 1
ATOM 588 N N . CYS A 1 72 ? -4.895 -4.262 -9.555 1 95.06 72 CYS A N 1
ATOM 589 C CA . CYS A 1 72 ? -4.699 -5.629 -10.031 1 95.06 72 CYS A CA 1
ATOM 590 C C . CYS A 1 72 ? -5.797 -6.551 -9.516 1 95.06 72 CYS A C 1
ATOM 592 O O . CYS A 1 72 ? -5.977 -7.656 -10.023 1 95.06 72 CYS A O 1
ATOM 594 N N . LYS A 1 73 ? -6.434 -6.152 -8.508 1 95.44 73 LYS A N 1
ATOM 595 C CA . LYS A 1 73 ? -7.562 -6.891 -7.949 1 95.44 73 LYS A CA 1
ATOM 596 C C . LYS A 1 73 ? -7.125 -8.266 -7.445 1 95.44 73 LYS A C 1
ATOM 598 O O . LYS A 1 73 ? -7.812 -9.258 -7.676 1 95.44 73 LYS A O 1
ATOM 603 N N . VAL A 1 74 ? -5.98 -8.328 -6.793 1 95.81 74 VAL A N 1
ATOM 604 C CA . VAL A 1 74 ? -5.469 -9.555 -6.191 1 95.81 74 VAL A CA 1
ATOM 605 C C . VAL A 1 74 ? -5.102 -9.305 -4.73 1 95.81 74 VAL A C 1
ATOM 607 O O . VAL A 1 74 ? -4.641 -8.219 -4.379 1 95.81 74 VAL A O 1
ATOM 610 N N . GLY A 1 75 ? -5.348 -10.312 -3.863 1 96.94 75 GLY A N 1
ATOM 611 C CA . GLY A 1 75 ? -4.914 -10.258 -2.479 1 96.94 75 GLY A CA 1
ATOM 612 C C . GLY A 1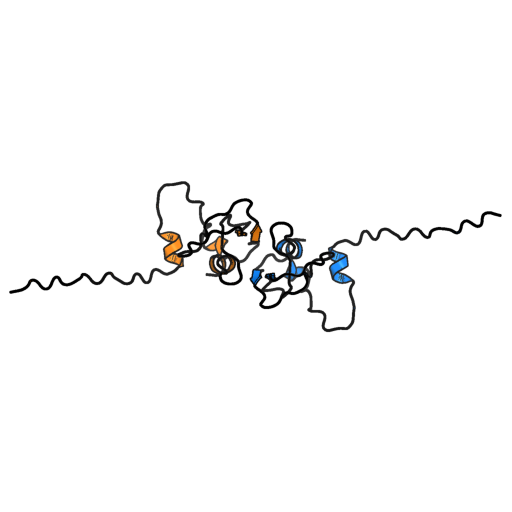 75 ? -3.436 -10.555 -2.305 1 96.94 75 GLY A C 1
ATOM 613 O O . GLY A 1 75 ? -2.904 -11.469 -2.936 1 96.94 75 GLY A O 1
ATOM 614 N N . LEU A 1 76 ? -2.791 -9.766 -1.552 1 97.75 76 LEU A N 1
ATOM 615 C CA . LEU A 1 76 ? -1.361 -9.898 -1.29 1 97.75 76 LEU A CA 1
ATOM 616 C C . LEU A 1 76 ? -1.049 -9.609 0.174 1 97.75 76 LEU A C 1
ATOM 618 O O . LEU A 1 76 ? -1.554 -8.633 0.741 1 97.75 76 LEU A O 1
ATOM 622 N N . CYS A 1 77 ? -0.299 -10.438 0.757 1 97.06 77 CYS A N 1
ATOM 623 C CA . CYS A 1 77 ? 0.07 -10.258 2.156 1 97.06 77 CYS A CA 1
ATOM 624 C C . CYS A 1 77 ? 0.784 -8.93 2.369 1 97.06 77 CYS A C 1
ATOM 626 O O . CYS A 1 77 ? 1.636 -8.547 1.566 1 97.06 77 CYS A O 1
ATOM 628 N N . TYR A 1 78 ? 0.386 -8.273 3.387 1 97.19 78 TYR A N 1
ATOM 629 C CA . TYR A 1 78 ? 1.066 -7.094 3.91 1 97.19 78 TYR A CA 1
ATOM 630 C C . TYR A 1 78 ? 0.969 -7.035 5.43 1 97.19 78 TYR A C 1
ATOM 632 O O . TYR A 1 78 ? -0.069 -6.656 5.977 1 97.19 78 TYR A O 1
ATOM 640 N N . ASN A 1 79 ? 2.041 -7.484 6.031 1 94.25 79 ASN A N 1
ATOM 641 C CA . ASN A 1 79 ? 2.156 -7.484 7.484 1 94.25 79 ASN A CA 1
ATOM 642 C C . ASN A 1 79 ? 3.607 -7.324 7.93 1 94.25 79 ASN A C 1
ATOM 644 O O . ASN A 1 79 ? 4.484 -7.023 7.117 1 94.25 79 ASN A O 1
ATOM 648 N N . LYS A 1 80 ? 3.846 -7.434 9.18 1 93.94 80 LYS A N 1
ATOM 649 C CA . LYS A 1 80 ? 5.176 -7.207 9.734 1 93.94 80 LYS A CA 1
ATOM 650 C C . LYS A 1 80 ? 6.195 -8.164 9.133 1 93.94 80 LYS A C 1
ATOM 652 O O . LYS A 1 80 ? 7.359 -7.805 8.945 1 93.94 80 LYS A O 1
ATOM 657 N N . VAL A 1 81 ? 5.773 -9.328 8.695 1 93.88 81 VAL A N 1
ATOM 658 C CA . VAL A 1 81 ? 6.672 -10.398 8.289 1 93.88 81 VAL A CA 1
ATOM 659 C C . VAL A 1 81 ? 6.75 -10.461 6.766 1 93.88 81 VAL A C 1
ATOM 661 O O . VAL A 1 81 ? 7.84 -10.539 6.199 1 93.88 81 VAL A O 1
ATOM 664 N N . ASN A 1 82 ? 5.59 -10.336 6.145 1 95.38 82 ASN A N 1
ATOM 665 C CA . ASN A 1 82 ? 5.496 -10.523 4.699 1 95.38 82 ASN A CA 1
ATOM 666 C C . ASN A 1 82 ? 4.973 -9.273 4 1 95.38 82 ASN A C 1
ATOM 668 O O . ASN A 1 82 ? 4.008 -8.664 4.461 1 95.38 82 ASN A O 1
ATOM 672 N N . ASN A 1 83 ? 5.727 -8.969 2.939 1 97.5 83 ASN A N 1
ATOM 673 C CA . ASN A 1 83 ? 5.242 -7.918 2.047 1 97.5 83 ASN A CA 1
ATOM 674 C C . ASN A 1 83 ? 5.113 -8.422 0.612 1 97.5 83 ASN A C 1
ATOM 676 O O . ASN A 1 83 ? 5.832 -7.961 -0.279 1 97.5 83 ASN A O 1
ATOM 680 N N . CYS A 1 84 ? 4.168 -9.297 0.437 1 97.94 84 CYS A N 1
ATOM 681 C CA . CYS A 1 84 ? 3.889 -9.828 -0.891 1 97.94 84 CYS A CA 1
ATOM 682 C C . CYS A 1 84 ? 3.336 -8.75 -1.811 1 97.94 84 CYS A C 1
ATOM 684 O O . CYS A 1 84 ? 3.471 -8.836 -3.031 1 97.94 84 CYS A O 1
ATOM 686 N N . PHE A 1 85 ? 2.773 -7.715 -1.234 1 98.25 85 PHE A N 1
ATOM 687 C CA . PHE A 1 85 ? 2.188 -6.629 -2.01 1 98.25 85 PHE A CA 1
ATOM 688 C C . PHE A 1 85 ? 3.246 -5.941 -2.863 1 98.25 85 PHE A C 1
ATOM 690 O O . PHE A 1 85 ? 3.078 -5.801 -4.078 1 98.25 85 PHE A O 1
ATOM 697 N N . LYS A 1 86 ? 4.301 -5.562 -2.236 1 98 86 LYS A N 1
ATOM 698 C CA . LYS A 1 86 ? 5.383 -4.922 -2.979 1 98 86 LYS A CA 1
ATOM 699 C C . LYS A 1 86 ? 6.082 -5.914 -3.9 1 98 86 LYS A C 1
ATOM 701 O O . LYS A 1 86 ? 6.332 -5.617 -5.07 1 98 86 LYS A O 1
ATOM 706 N N . ASN A 1 87 ? 6.312 -7.152 -3.426 1 96.69 87 ASN A N 1
ATOM 707 C CA . ASN A 1 87 ? 7.066 -8.141 -4.188 1 96.69 87 ASN A CA 1
ATOM 708 C C . ASN A 1 87 ? 6.348 -8.523 -5.48 1 96.69 87 ASN A C 1
ATOM 710 O O . ASN A 1 87 ? 6.988 -8.75 -6.508 1 96.69 87 ASN A O 1
ATOM 714 N N . PHE A 1 88 ? 5.164 -8.594 -5.438 1 96.5 88 PHE A N 1
ATOM 715 C CA . PHE A 1 88 ? 4.336 -8.945 -6.582 1 96.5 88 PHE A CA 1
ATOM 716 C C . PHE A 1 88 ? 4.457 -7.898 -7.684 1 96.5 88 PHE A C 1
ATOM 718 O O . PHE A 1 88 ? 4.371 -8.227 -8.867 1 96.5 88 PHE A O 1
ATOM 725 N N . HIS A 1 89 ? 4.746 -6.668 -7.289 1 96.75 89 HIS A N 1
ATOM 726 C CA . HIS A 1 89 ? 4.719 -5.566 -8.242 1 96.75 89 HIS A CA 1
ATOM 727 C C . HIS A 1 89 ? 6.129 -5.133 -8.625 1 96.75 89 HIS A C 1
ATOM 729 O O . HIS A 1 89 ? 6.309 -4.328 -9.547 1 96.75 89 HIS A O 1
ATOM 735 N N . CYS A 1 90 ? 7.102 -5.473 -7.883 1 90.12 90 CYS A N 1
ATOM 736 C CA . CYS A 1 90 ? 8.469 -5.035 -8.148 1 90.12 90 CYS A CA 1
ATOM 737 C C . CYS A 1 90 ? 9.328 -6.199 -8.641 1 90.12 90 CYS A C 1
ATOM 739 O O . CYS A 1 90 ? 10.5 -6.012 -8.969 1 90.12 90 CYS A O 1
ATOM 741 N N . MET A 1 91 ? 8.844 -7.309 -8.664 1 73.56 91 MET A N 1
ATOM 742 C CA . MET A 1 91 ? 9.609 -8.461 -9.141 1 73.56 91 MET A CA 1
ATOM 743 C C . MET A 1 91 ? 8.961 -9.07 -10.375 1 73.56 91 MET A C 1
ATOM 745 O O . MET A 1 91 ? 7.754 -8.914 -10.594 1 73.56 91 MET A O 1
ATOM 749 N N . MET B 1 1 ? -29.141 48.625 30.766 1 33.09 1 MET B N 1
ATOM 750 C CA . MET B 1 1 ? -28.875 48.469 29.344 1 33.09 1 MET B CA 1
ATOM 751 C C . MET B 1 1 ? -27.766 47.438 29.094 1 33.09 1 MET B C 1
ATOM 753 O O . MET B 1 1 ? -26.609 47.656 29.516 1 33.09 1 MET B O 1
ATOM 757 N N . GLY B 1 2 ? -28.031 46.062 29.172 1 34.91 2 GLY B N 1
ATOM 758 C CA . GLY B 1 2 ? -27.172 44.875 29.141 1 34.91 2 GLY B CA 1
ATOM 759 C C . GLY B 1 2 ? -26.375 44.75 27.859 1 34.91 2 GLY B C 1
ATOM 760 O O . GLY B 1 2 ? -26.859 45.094 26.781 1 34.91 2 GLY B O 1
ATOM 761 N N . TYR B 1 3 ? -25 44.906 27.781 1 34.78 3 TYR B N 1
ATOM 762 C CA . TYR B 1 3 ? -23.969 44.781 26.766 1 34.78 3 TYR B CA 1
ATOM 763 C C . TYR B 1 3 ? -24.062 43.406 26.078 1 34.78 3 TYR B C 1
ATOM 765 O O . TYR B 1 3 ? -23.984 42.375 26.75 1 34.78 3 TYR B O 1
ATOM 773 N N . SER B 1 4 ? -24.98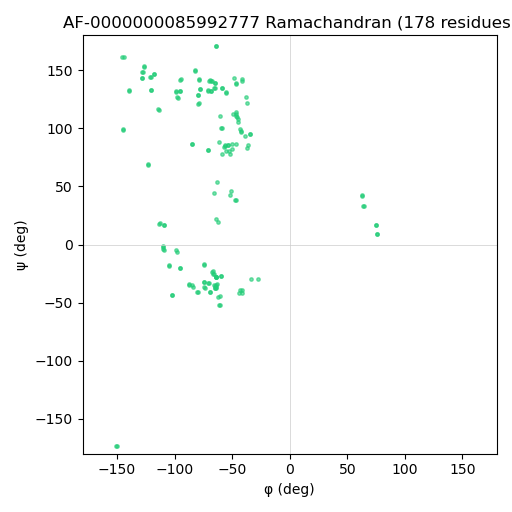4 43.156 25.141 1 36.22 4 SER B N 1
ATOM 774 C CA . SER B 1 4 ? -25 41.969 24.266 1 36.22 4 SER B CA 1
ATOM 775 C C . SER B 1 4 ? -23.672 41.781 23.562 1 36.22 4 SER B C 1
ATOM 777 O O . SER B 1 4 ? -23.219 42.656 22.828 1 36.22 4 SER B O 1
AT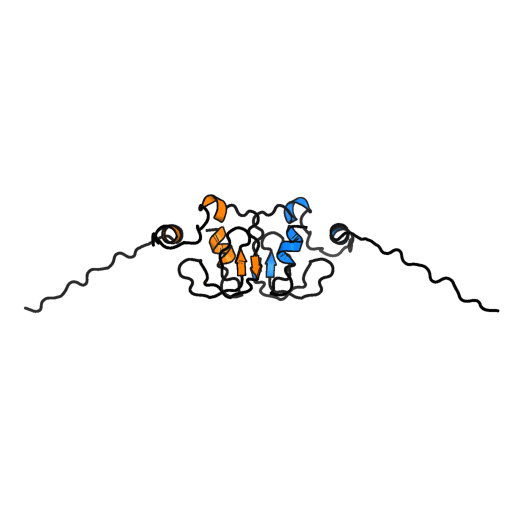OM 779 N N . GLN B 1 5 ? -22.625 41.188 24.219 1 37.62 5 GLN B N 1
ATOM 780 C CA . GLN B 1 5 ? -21.344 40.812 23.656 1 37.62 5 GLN B CA 1
ATOM 781 C C . GLN B 1 5 ? -21.531 40 22.375 1 37.62 5 GLN B C 1
ATOM 783 O O . GLN B 1 5 ? -22.203 38.969 22.359 1 37.62 5 GLN B O 1
ATOM 788 N N . ASN B 1 6 ? -21.688 40.625 21.125 1 35.75 6 ASN B N 1
ATOM 789 C CA . ASN B 1 6 ? -21.688 40.062 19.766 1 35.75 6 ASN B CA 1
ATOM 790 C C . ASN B 1 6 ? -20.531 39.094 19.562 1 35.75 6 ASN B C 1
ATOM 792 O O . ASN B 1 6 ? -19.359 39.5 19.641 1 35.75 6 ASN B O 1
ATOM 796 N N . ALA B 1 7 ? -20.656 37.844 19.891 1 43.69 7 ALA B N 1
ATOM 797 C CA . ALA B 1 7 ? -19.75 36.719 19.641 1 43.69 7 ALA B CA 1
ATOM 798 C C . ALA B 1 7 ? -19.203 36.75 18.203 1 43.69 7 ALA B C 1
ATOM 800 O O . ALA B 1 7 ? -19.969 36.969 17.266 1 43.69 7 ALA B O 1
ATOM 801 N N . LYS B 1 8 ? -18.031 37.219 17.953 1 42.19 8 LYS B N 1
ATOM 802 C CA . LYS B 1 8 ? -17.234 37.188 16.734 1 42.19 8 LYS B CA 1
ATOM 803 C C . LYS B 1 8 ? -17.312 35.812 16.062 1 42.19 8 LYS B C 1
ATOM 805 O O . LYS B 1 8 ? -17.125 34.781 16.719 1 42.19 8 LYS B O 1
ATOM 810 N N . ARG B 1 9 ? -18.172 35.562 15.055 1 43.47 9 ARG B N 1
ATOM 811 C CA . ARG B 1 9 ? -18.344 34.406 14.188 1 43.47 9 ARG B CA 1
ATOM 812 C C . ARG B 1 9 ? -17.031 34.031 13.508 1 43.47 9 ARG B C 1
ATOM 814 O O . ARG B 1 9 ? -16.344 34.906 12.961 1 43.47 9 ARG B O 1
ATOM 821 N N . GLY B 1 10 ? -16.125 33.219 14.125 1 42.28 10 GLY B N 1
ATOM 822 C CA . GLY B 1 10 ? -14.938 32.688 13.492 1 42.28 10 GLY B CA 1
ATOM 823 C C . GLY B 1 10 ? -15.211 32.094 12.117 1 42.28 10 GLY B C 1
ATOM 824 O O . GLY B 1 10 ? -16.359 31.797 11.781 1 42.28 10 GLY B O 1
ATOM 825 N N . ARG B 1 11 ? -14.703 32.656 11.023 1 44.59 11 ARG B N 1
ATOM 826 C CA . ARG B 1 11 ? -14.766 32.25 9.609 1 44.59 11 ARG B CA 1
ATOM 827 C C . ARG B 1 11 ? -14.484 30.781 9.438 1 44.59 11 ARG B C 1
ATOM 829 O O . ARG B 1 11 ? -13.547 30.234 10.039 1 44.59 11 ARG B O 1
ATOM 836 N N . PRO B 1 12 ? -15.547 29.984 9.07 1 42.78 12 PRO B N 1
ATOM 837 C CA . PRO B 1 12 ? -15.32 28.578 8.773 1 42.78 12 PRO B CA 1
ATOM 838 C C . PRO B 1 12 ? -14.234 28.359 7.719 1 42.78 12 PRO B C 1
ATOM 840 O O . PRO B 1 12 ? -14.219 29.047 6.695 1 42.78 12 PRO B O 1
ATOM 843 N N . SER B 1 13 ? -12.961 28.297 8.094 1 44.38 13 SER B N 1
ATOM 844 C CA . SER B 1 13 ? -11.852 28.109 7.16 1 44.38 13 SER B CA 1
ATOM 845 C C . SER B 1 13 ? -12.055 26.859 6.309 1 44.38 13 SER B C 1
ATOM 847 O O . SER B 1 13 ? -12.25 25.766 6.84 1 44.38 13 SER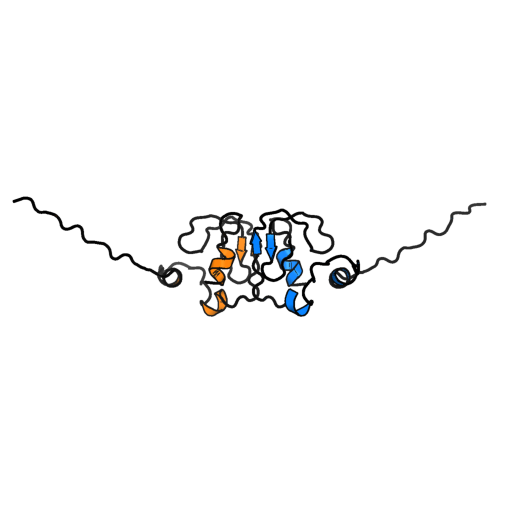 B O 1
ATOM 849 N N . ASN B 1 14 ? -12.852 26.953 5.277 1 42.31 14 ASN B N 1
ATOM 850 C CA . ASN B 1 14 ? -12.875 25.875 4.297 1 42.31 14 ASN B CA 1
ATOM 851 C C . ASN B 1 14 ? -11.469 25.453 3.889 1 42.31 14 ASN B C 1
ATOM 853 O O . ASN B 1 14 ? -10.93 25.938 2.893 1 42.31 14 ASN B O 1
ATOM 857 N N . THR B 1 15 ? -10.555 25.422 4.82 1 45.81 15 THR B N 1
ATOM 858 C CA . THR B 1 15 ? -9.188 25.109 4.418 1 45.81 15 THR B CA 1
ATOM 859 C C . THR B 1 15 ? -9.125 23.734 3.748 1 45.81 15 THR B C 1
ATOM 861 O O . THR B 1 15 ? -9.57 22.75 4.32 1 45.81 15 THR B O 1
ATOM 864 N N . SER B 1 16 ? -9.078 23.703 2.381 1 52.19 16 SER B N 1
ATOM 865 C CA . SER B 1 16 ? -8.891 22.484 1.603 1 52.19 16 SER B CA 1
ATOM 866 C C . SER B 1 16 ? -7.75 21.641 2.166 1 52.19 16 SER B C 1
ATOM 868 O O . SER B 1 16 ? -6.844 22.172 2.818 1 52.19 16 SER B O 1
ATOM 870 N N . ILE B 1 17 ? -7.926 20.328 2.223 1 54.84 17 ILE B N 1
ATOM 871 C CA . ILE B 1 17 ? -6.93 19.375 2.689 1 54.84 17 ILE B CA 1
ATOM 872 C C . ILE B 1 17 ? -5.551 19.75 2.156 1 54.84 17 ILE B C 1
ATOM 874 O O . ILE B 1 17 ? -4.551 19.656 2.871 1 54.84 17 ILE B O 1
ATOM 878 N N . GLU B 1 18 ? -5.477 20.188 0.926 1 59.91 18 GLU B N 1
ATOM 879 C CA . GLU B 1 18 ? -4.23 20.594 0.292 1 59.91 18 GLU B CA 1
ATOM 880 C C . GLU B 1 18 ? -3.605 21.781 1.018 1 59.91 18 GLU B C 1
ATOM 882 O O . GLU B 1 18 ? -2.381 21.875 1.128 1 59.91 18 GLU B O 1
ATOM 887 N N . GLN B 1 19 ? -4.398 22.766 1.352 1 57.91 19 GLN B N 1
ATOM 888 C CA . GLN B 1 19 ? -3.928 23.953 2.047 1 57.91 19 GLN B CA 1
ATOM 889 C C . GLN B 1 19 ? -3.398 23.609 3.436 1 57.91 19 GLN B C 1
ATOM 891 O O . GLN B 1 19 ? -2.471 24.25 3.93 1 57.91 19 GLN B O 1
ATOM 896 N N . MET B 1 20 ? -3.951 22.562 3.928 1 57.78 20 MET B N 1
ATOM 897 C CA . MET B 1 20 ? -3.506 22.141 5.254 1 57.78 20 MET B CA 1
ATOM 898 C C . MET B 1 20 ? -2.09 21.578 5.203 1 57.78 20 MET B C 1
ATOM 900 O O . MET B 1 20 ? -1.343 21.688 6.18 1 57.78 20 MET B O 1
ATOM 904 N N . PHE B 1 21 ? -1.739 20.922 4.07 1 59.06 21 PHE B N 1
ATOM 905 C CA . PHE B 1 21 ? -0.385 20.406 3.91 1 59.06 21 PHE B CA 1
ATOM 906 C C . PHE B 1 21 ? 0.625 21.547 3.84 1 59.06 21 PHE B C 1
ATOM 908 O O . PHE B 1 21 ? 1.796 21.359 4.184 1 59.06 21 PHE B O 1
ATOM 915 N N . GLN B 1 22 ? 0.174 22.797 3.391 1 50.41 22 GLN B N 1
ATOM 916 C CA . GLN B 1 22 ? 1.063 23.938 3.158 1 50.41 22 GLN B CA 1
ATOM 917 C C . GLN B 1 22 ? 1.262 24.75 4.434 1 50.41 22 GLN B C 1
ATOM 919 O O . GLN B 1 22 ? 2.264 25.453 4.578 1 50.41 22 GLN B O 1
ATOM 924 N N . THR B 1 23 ? 0.344 24.875 5.246 1 46.09 23 THR B N 1
ATOM 925 C CA . THR B 1 23 ? 0.406 25.969 6.207 1 46.09 23 THR B CA 1
ATOM 926 C C . THR B 1 23 ? 1.444 25.672 7.289 1 46.09 23 THR B C 1
ATOM 928 O O . THR B 1 23 ? 1.71 26.531 8.141 1 46.09 23 THR B O 1
ATOM 931 N N . LYS B 1 24 ? 1.637 24.531 7.77 1 44.97 24 LYS B N 1
ATOM 932 C CA . LYS B 1 24 ? 2.375 24.578 9.023 1 44.97 24 LYS B CA 1
ATOM 933 C C . LYS B 1 24 ? 3.834 24.969 8.789 1 44.97 24 LYS B C 1
ATOM 935 O O . LYS B 1 24 ? 4.617 24.156 8.281 1 44.97 24 LYS B O 1
ATOM 940 N N . ARG B 1 25 ? 4.266 26.234 8.617 1 36.78 25 ARG B N 1
ATOM 941 C CA . ARG B 1 25 ? 5.617 26.781 8.523 1 36.78 25 ARG B CA 1
ATOM 942 C C . ARG B 1 25 ? 6.387 26.547 9.82 1 36.78 25 ARG B C 1
ATOM 944 O O . ARG B 1 25 ? 7.43 27.172 10.047 1 36.78 25 ARG B O 1
ATOM 951 N N . CYS B 1 26 ? 6.188 25.688 10.805 1 42.47 26 CYS B N 1
ATOM 952 C CA . CYS B 1 26 ? 7.098 25.828 11.93 1 42.47 26 CYS B CA 1
ATOM 953 C C . CYS B 1 26 ? 8.516 25.438 11.539 1 42.47 26 CYS B C 1
ATOM 955 O O . CYS B 1 26 ? 8.719 24.703 10.562 1 42.47 26 CYS B O 1
ATOM 957 N N . LYS B 1 27 ? 9.695 26.094 11.961 1 39.34 27 LYS B N 1
ATOM 958 C CA . LYS B 1 27 ? 11.141 26.062 11.781 1 39.34 27 LYS B CA 1
ATOM 959 C C . LYS B 1 27 ? 11.664 24.641 11.82 1 39.34 27 LYS B C 1
ATOM 961 O O . LYS B 1 27 ? 12.859 24.406 11.602 1 39.34 27 LYS B O 1
ATOM 966 N N . TRP B 1 28 ? 11.219 23.703 12.727 1 40.03 28 TRP B N 1
ATOM 967 C CA . TRP B 1 28 ? 12.008 22.5 12.977 1 40.03 28 TRP B CA 1
ATOM 968 C C . TRP B 1 28 ? 12.102 21.641 11.719 1 40.03 28 TRP B C 1
ATOM 970 O O . TRP B 1 28 ? 11.305 21.797 10.797 1 40.03 28 TRP B O 1
ATOM 980 N N . THR B 1 29 ? 13.016 20.469 11.672 1 38.34 29 THR B N 1
ATOM 981 C CA . THR B 1 29 ? 13.414 19.531 10.633 1 38.34 29 THR B CA 1
ATOM 982 C C . THR B 1 29 ? 12.18 18.922 9.961 1 38.34 29 THR B C 1
ATOM 984 O O . THR B 1 29 ? 11.578 17.984 10.492 1 38.34 29 THR B O 1
ATOM 987 N N . ALA B 1 30 ? 11.18 19.578 9.656 1 39.03 30 ALA B N 1
ATOM 988 C CA . ALA B 1 30 ? 9.945 19.078 9.039 1 39.03 30 ALA B CA 1
ATOM 989 C C . ALA B 1 30 ? 10.258 18.078 7.926 1 39.03 30 ALA B C 1
ATOM 991 O O . ALA B 1 30 ? 11.117 18.328 7.082 1 39.03 30 ALA B O 1
ATOM 992 N N . GLN B 1 31 ? 10.203 16.812 8.203 1 43.3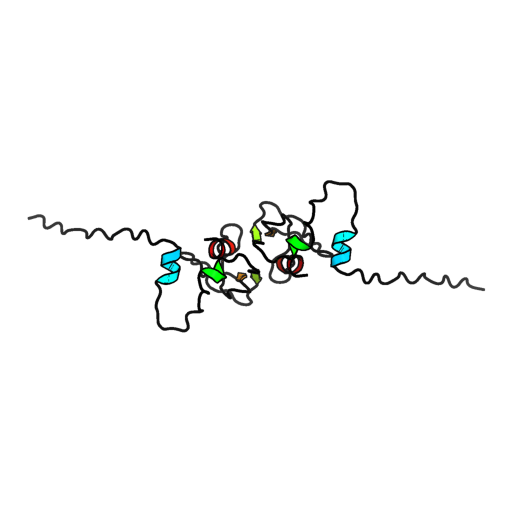1 31 GLN B N 1
ATOM 993 C CA . GLN B 1 31 ? 10.297 15.867 7.094 1 43.31 31 GLN B CA 1
ATOM 994 C C . GLN B 1 31 ? 9.617 16.422 5.844 1 43.31 31 GLN B C 1
ATOM 996 O O . GLN B 1 31 ? 8.477 16.875 5.902 1 43.31 31 GLN B O 1
ATOM 1001 N N . SER B 1 32 ? 10.297 17.062 4.902 1 44.91 32 SER B N 1
ATOM 1002 C CA . SER B 1 32 ? 9.922 17.656 3.627 1 44.91 32 SER B CA 1
ATOM 1003 C C . SER B 1 32 ? 8.844 16.828 2.924 1 44.91 32 SER B C 1
ATOM 1005 O O . SER B 1 32 ? 9.039 15.641 2.664 1 44.91 32 SER B O 1
ATOM 1007 N N . VAL B 1 33 ? 7.492 17.016 3.213 1 52.28 33 VAL B N 1
ATOM 1008 C CA . VAL B 1 33 ? 6.52 16.406 2.309 1 52.28 33 VAL B CA 1
ATOM 1009 C C . VAL B 1 33 ? 6.914 16.703 0.861 1 52.28 33 VAL B C 1
ATOM 1011 O O . VAL B 1 33 ? 7.223 17.844 0.511 1 52.28 33 VAL B O 1
ATOM 1014 N N . PRO B 1 34 ? 7.352 15.711 0.111 1 53.03 34 PRO B N 1
ATOM 1015 C CA . PRO B 1 34 ? 7.703 15.945 -1.292 1 53.03 34 PRO B CA 1
ATOM 1016 C C . PRO B 1 34 ? 6.719 16.859 -2.006 1 53.03 34 PRO B C 1
ATOM 1018 O O . PRO B 1 34 ? 5.574 17.016 -1.564 1 53.03 34 PRO B O 1
ATOM 1021 N N . CYS B 1 35 ? 7.219 17.656 -2.818 1 61.38 35 CYS B N 1
ATOM 1022 C CA . CYS B 1 35 ? 6.422 18.516 -3.688 1 61.38 35 CYS B CA 1
ATOM 1023 C C . CYS B 1 35 ? 5.188 17.781 -4.195 1 61.38 35 CYS B C 1
ATOM 1025 O O . CYS B 1 35 ? 5.211 16.562 -4.363 1 61.38 35 CYS B O 1
ATOM 1027 N N . MET B 1 36 ? 3.969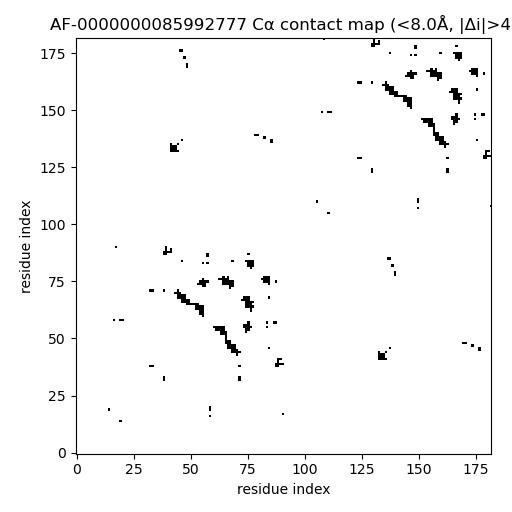 18.359 -4.012 1 66.94 36 MET B N 1
ATOM 1028 C CA . MET B 1 36 ? 2.656 17.828 -4.387 1 66.94 36 MET B CA 1
ATOM 1029 C C . MET B 1 36 ? 2.746 17 -5.664 1 66.94 36 MET B C 1
ATOM 1031 O O . MET B 1 36 ? 2.072 15.984 -5.793 1 66.94 36 MET B O 1
ATOM 1035 N N . ASP B 1 37 ? 3.717 17.391 -6.5 1 75.62 37 ASP B N 1
ATOM 1036 C CA . ASP B 1 37 ? 3.783 16.719 -7.797 1 75.62 37 ASP B CA 1
ATOM 1037 C C . ASP B 1 37 ? 4.348 15.305 -7.66 1 75.62 37 ASP B C 1
ATOM 1039 O O . ASP B 1 37 ? 3.898 14.383 -8.344 1 75.62 37 ASP B O 1
ATOM 1043 N N . ILE B 1 38 ? 5.215 15.07 -6.75 1 85.5 38 ILE B N 1
ATOM 1044 C CA . ILE B 1 38 ? 5.816 13.758 -6.551 1 85.5 38 ILE B CA 1
ATOM 1045 C C . ILE B 1 38 ? 4.898 12.898 -5.688 1 85.5 38 ILE B C 1
ATOM 1047 O O . ILE B 1 38 ? 4.719 11.711 -5.961 1 85.5 38 ILE B O 1
ATOM 1051 N N . ARG B 1 39 ? 4.246 13.508 -4.727 1 90.5 39 ARG B N 1
ATOM 1052 C CA . ARG B 1 39 ? 3.369 12.797 -3.803 1 90.5 39 ARG B CA 1
ATOM 1053 C C . ARG B 1 39 ? 2.191 12.164 -4.539 1 90.5 39 ARG B C 1
ATOM 1055 O O . ARG B 1 39 ? 1.757 11.062 -4.199 1 90.5 39 ARG B O 1
ATOM 1062 N N . ARG B 1 40 ? 1.771 12.867 -5.559 1 93.31 40 ARG B N 1
ATOM 1063 C CA . ARG B 1 40 ? 0.531 12.438 -6.199 1 93.31 40 ARG B CA 1
ATOM 1064 C C . ARG B 1 40 ? 0.801 11.852 -7.578 1 93.31 40 ARG B C 1
ATOM 1066 O O . ARG B 1 40 ? -0.104 11.766 -8.414 1 93.31 40 ARG B O 1
ATOM 1073 N N . ASP B 1 41 ? 2.023 11.484 -7.91 1 93.25 41 ASP B N 1
ATOM 1074 C CA . ASP B 1 41 ? 2.344 10.961 -9.234 1 93.25 41 ASP B CA 1
ATOM 1075 C C . ASP B 1 41 ? 1.834 9.531 -9.406 1 93.25 41 ASP B C 1
ATOM 1077 O O . ASP B 1 41 ? 1.728 9.031 -10.523 1 93.25 41 ASP B O 1
ATOM 1081 N N . GLY B 1 42 ? 1.533 8.859 -8.266 1 95.38 42 GLY B N 1
ATOM 1082 C CA . GLY B 1 42 ? 1.002 7.504 -8.32 1 95.38 42 GLY B CA 1
ATOM 1083 C C . GLY B 1 42 ? 2.053 6.465 -8.656 1 95.38 42 GLY B C 1
ATOM 1084 O O . GLY B 1 42 ? 1.721 5.348 -9.055 1 95.38 42 GLY B O 1
ATOM 1085 N N . ILE B 1 43 ? 3.379 6.859 -8.516 1 94.69 43 ILE B N 1
ATOM 1086 C CA . ILE B 1 43 ? 4.441 5.992 -9.008 1 94.69 43 ILE B CA 1
ATOM 1087 C C . ILE B 1 43 ? 5.266 5.469 -7.832 1 94.69 43 ILE B C 1
ATOM 1089 O O . ILE B 1 43 ? 5.879 6.246 -7.098 1 94.69 43 ILE B O 1
ATOM 1093 N N . ASN B 1 44 ? 5.223 4.184 -7.641 1 96.31 44 ASN B N 1
ATOM 1094 C CA . ASN B 1 44 ? 6.129 3.465 -6.75 1 96.31 44 ASN B CA 1
ATOM 1095 C C . ASN B 1 44 ? 5.938 3.885 -5.297 1 96.31 44 ASN B C 1
ATOM 1097 O O . ASN B 1 44 ? 6.906 4.004 -4.547 1 96.31 44 ASN B O 1
ATOM 1101 N N . HIS B 1 45 ? 4.766 4.227 -4.852 1 97.75 45 HIS B N 1
ATOM 1102 C CA . HIS B 1 45 ? 4.445 4.434 -3.443 1 97.75 45 HIS B CA 1
ATOM 1103 C C . HIS B 1 45 ? 4.086 3.119 -2.76 1 97.75 45 HIS B C 1
ATOM 1105 O O . HIS B 1 45 ? 2.912 2.746 -2.699 1 97.75 45 HIS B O 1
ATOM 1111 N N . TRP B 1 46 ? 5.066 2.465 -2.303 1 98.12 46 TRP B N 1
ATOM 1112 C CA . TRP B 1 46 ? 4.867 1.141 -1.722 1 98.12 46 TRP B CA 1
ATOM 1113 C C . TRP B 1 46 ? 4.715 1.228 -0.207 1 98.12 46 TRP B C 1
ATOM 1115 O O . TRP B 1 46 ? 5.488 1.916 0.462 1 98.12 46 TRP B O 1
ATOM 1125 N N . PRO B 1 47 ? 3.68 0.556 0.34 1 98.25 47 PRO B N 1
ATOM 1126 C CA . PRO B 1 47 ? 3.596 0.466 1.8 1 98.25 47 PRO B CA 1
ATOM 1127 C C . PRO B 1 47 ? 4.668 -0.443 2.396 1 98.25 47 PRO B C 1
ATOM 1129 O O . PRO B 1 47 ? 4.938 -1.521 1.861 1 98.25 47 PRO B O 1
ATOM 1132 N N . ILE B 1 48 ? 5.34 -0.016 3.408 1 97.81 48 ILE B N 1
ATOM 1133 C CA . ILE B 1 48 ? 6.285 -0.829 4.168 1 97.81 48 ILE B CA 1
ATOM 1134 C C . ILE B 1 48 ? 5.953 -0.751 5.656 1 97.81 48 ILE B C 1
ATOM 1136 O O . ILE B 1 48 ? 5.375 0.236 6.121 1 97.81 48 ILE B O 1
ATOM 1140 N N . TRP B 1 49 ? 6.23 -1.844 6.344 1 97.06 49 TRP B N 1
ATOM 1141 C CA . TRP B 1 49 ? 5.961 -1.914 7.773 1 97.06 49 TRP B CA 1
ATOM 1142 C C . TRP B 1 49 ? 7.055 -1.203 8.57 1 97.06 49 TRP B C 1
ATOM 1144 O O . TRP B 1 49 ? 8.234 -1.557 8.469 1 97.06 49 TRP B O 1
ATOM 1154 N N . SER B 1 50 ? 6.699 -0.234 9.32 1 95.31 50 SER B N 1
ATOM 1155 C CA . SER B 1 50 ? 7.656 0.514 10.125 1 95.31 50 SER B CA 1
ATOM 1156 C C . SER B 1 50 ? 8.031 -0.253 11.391 1 95.31 50 SER B C 1
ATOM 1158 O O . SER B 1 50 ? 7.191 -0.935 11.984 1 95.31 50 SER B O 1
ATOM 1160 N N . GLU B 1 51 ? 9.273 -0.167 11.781 1 92.56 51 GLU B N 1
ATOM 1161 C CA . GLU B 1 51 ? 9.719 -0.809 13.008 1 92.56 51 GLU B CA 1
ATOM 1162 C C . GLU B 1 51 ? 9.07 -0.173 14.234 1 92.56 51 GLU B C 1
ATOM 1164 O O . GLU B 1 51 ? 8.727 -0.869 15.195 1 92.56 51 GLU B O 1
ATOM 1169 N N . ASN B 1 52 ? 8.875 1.181 14.086 1 92.12 52 ASN B N 1
ATOM 1170 C CA . ASN B 1 52 ? 8.266 1.927 15.18 1 92.12 52 ASN B CA 1
ATOM 1171 C C . ASN B 1 52 ? 6.949 2.564 14.758 1 92.12 52 ASN B C 1
ATOM 1173 O O . ASN B 1 52 ? 6.758 2.883 13.578 1 92.12 52 ASN B O 1
ATOM 1177 N N . ARG B 1 53 ? 6.078 2.615 15.758 1 93.12 53 ARG B N 1
ATOM 1178 C CA . ARG B 1 53 ? 4.836 3.326 15.477 1 93.12 53 ARG B CA 1
ATOM 1179 C C . ARG B 1 53 ? 5.086 4.82 15.305 1 93.12 53 ARG B C 1
ATOM 1181 O O . ARG B 1 53 ? 5.836 5.422 16.078 1 93.12 53 ARG B O 1
ATOM 1188 N N . ILE B 1 54 ? 4.551 5.371 14.266 1 93.56 54 ILE B N 1
ATOM 1189 C CA . ILE B 1 54 ? 4.715 6.785 13.945 1 93.56 54 ILE B CA 1
ATOM 1190 C C . ILE B 1 54 ? 3.342 7.43 13.75 1 93.56 54 ILE B C 1
ATOM 1192 O O . ILE B 1 54 ? 2.357 6.738 13.477 1 93.56 54 ILE B O 1
ATOM 1196 N N . ARG B 1 55 ? 3.256 8.68 13.992 1 96 55 ARG B N 1
ATOM 1197 C CA . ARG B 1 55 ? 1.998 9.398 13.797 1 96 55 ARG B CA 1
ATOM 1198 C C . ARG B 1 55 ? 1.65 9.5 12.312 1 96 55 ARG B C 1
ATOM 1200 O O . ARG B 1 55 ? 2.523 9.766 11.484 1 96 55 ARG B O 1
ATOM 1207 N N . CYS B 1 56 ? 0.435 9.359 12.086 1 97 56 CYS B N 1
ATOM 1208 C CA . CYS B 1 56 ? -0.055 9.531 10.727 1 97 56 CYS B CA 1
ATOM 1209 C C . CYS B 1 56 ? 0.124 10.969 10.258 1 97 56 CYS B C 1
ATOM 1211 O O . CYS B 1 56 ? -0.182 11.906 10.992 1 97 56 CYS B O 1
ATOM 1213 N N . LYS B 1 57 ? 0.527 11.195 9.016 1 96.31 57 LYS B N 1
ATOM 1214 C CA . LYS B 1 57 ? 0.812 12.523 8.492 1 96.31 57 LYS B CA 1
ATOM 1215 C C . LYS B 1 57 ? -0.37 13.062 7.691 1 96.31 57 LYS B C 1
ATOM 1217 O O . LYS B 1 57 ? -0.347 14.211 7.234 1 96.31 57 LYS B O 1
ATOM 1222 N N . PHE B 1 58 ? -1.343 12.25 7.527 1 95.75 58 PHE B N 1
ATOM 1223 C CA . PHE B 1 58 ? -2.535 12.742 6.848 1 95.75 58 PHE B CA 1
ATOM 1224 C C . PHE B 1 58 ? -3.221 13.82 7.676 1 95.75 58 PHE B C 1
ATOM 1226 O O . PHE B 1 58 ? -3.389 13.672 8.883 1 95.75 58 PHE B O 1
ATOM 1233 N N . PRO B 1 59 ? -3.598 14.867 7.012 1 93.81 59 PRO B N 1
ATOM 1234 C CA . PRO B 1 59 ? -4.215 15.969 7.754 1 93.81 59 PRO B CA 1
ATOM 1235 C C . PRO B 1 59 ? -5.426 15.531 8.57 1 93.81 59 PRO B C 1
ATOM 1237 O O . PRO B 1 59 ? -6.266 14.773 8.07 1 93.81 59 PRO B O 1
ATOM 1240 N N . ASN B 1 60 ? -5.496 15.883 9.828 1 92.56 60 ASN B N 1
ATOM 1241 C CA . ASN B 1 60 ? -6.621 15.703 10.742 1 92.56 60 ASN B CA 1
ATOM 1242 C C . ASN B 1 60 ? -6.73 14.25 11.211 1 92.56 60 ASN B C 1
ATOM 1244 O O . ASN B 1 60 ? -7.773 13.844 11.727 1 92.56 60 ASN B O 1
ATOM 1248 N N . CYS B 1 61 ? -5.758 13.492 10.891 1 95.44 61 CYS B N 1
ATOM 1249 C CA . CYS B 1 61 ? -5.688 12.148 11.445 1 95.44 61 CYS B CA 1
ATOM 1250 C C . CYS B 1 61 ? -4.742 12.102 12.641 1 95.44 61 CYS B C 1
ATOM 1252 O O . CYS B 1 61 ? -3.621 12.609 12.57 1 95.44 61 CYS B O 1
ATOM 1254 N N . LYS B 1 62 ? -5.156 11.539 13.672 1 93.62 62 LYS B N 1
ATOM 1255 C CA . LYS B 1 62 ? -4.348 11.508 14.891 1 93.62 62 LYS B CA 1
ATOM 1256 C C . LYS B 1 62 ? -3.906 10.078 15.211 1 93.62 62 LYS B C 1
ATOM 1258 O O . LYS B 1 62 ? -3.49 9.797 16.344 1 93.62 62 LYS B O 1
ATOM 1263 N N . GLY B 1 63 ? -3.994 9.312 14.273 1 92.69 63 GLY B N 1
ATOM 1264 C CA . GLY B 1 63 ? -3.672 7.918 14.531 1 92.69 63 GLY B CA 1
ATOM 1265 C C . GLY B 1 63 ? -2.182 7.637 14.484 1 92.69 63 GLY B C 1
ATOM 1266 O O . GLY B 1 63 ? -1.415 8.398 13.898 1 92.69 63 GLY B O 1
ATOM 1267 N N . TYR B 1 64 ? -1.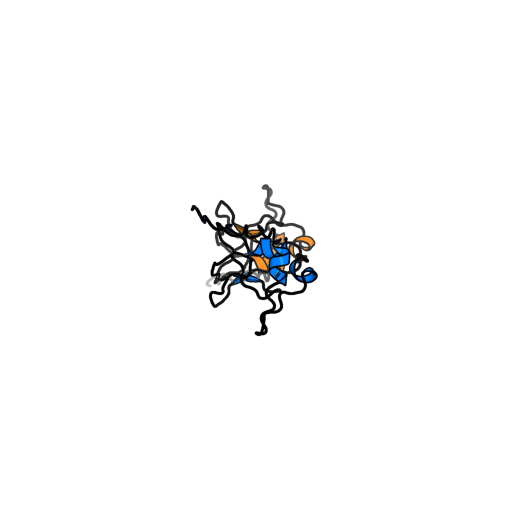729 6.68 15.227 1 94 64 TYR B N 1
ATOM 1268 C CA . TYR B 1 64 ? -0.397 6.098 15.117 1 94 64 TYR B CA 1
ATOM 1269 C C . TYR B 1 64 ? -0.42 4.848 14.25 1 94 64 TYR B C 1
ATOM 1271 O O . TYR B 1 64 ? -1.365 4.059 14.305 1 94 64 TYR B O 1
ATOM 1279 N N . ILE B 1 65 ? 0.611 4.77 13.516 1 90.5 65 ILE B N 1
ATOM 1280 C CA . ILE B 1 65 ? 0.515 3.723 12.5 1 90.5 65 ILE B CA 1
ATOM 1281 C C . ILE B 1 65 ? 1.886 3.086 12.289 1 90.5 65 ILE B C 1
ATOM 1283 O O . ILE B 1 65 ? 2.912 3.672 12.641 1 90.5 65 ILE B O 1
ATOM 1287 N N . GLN B 1 66 ? 1.813 1.934 11.711 1 94.12 66 GLN B N 1
ATOM 1288 C CA . GLN B 1 66 ? 3.031 1.182 11.43 1 94.12 66 GLN B CA 1
ATOM 1289 C C . GLN B 1 66 ? 3.309 1.129 9.93 1 94.12 66 GLN B C 1
ATOM 1291 O O . GLN B 1 66 ? 4.312 0.559 9.5 1 94.12 66 GLN B O 1
ATOM 1296 N N . THR B 1 67 ? 2.453 1.695 9.125 1 97.44 67 THR B N 1
ATOM 1297 C CA . THR B 1 67 ? 2.635 1.669 7.676 1 97.44 67 THR B CA 1
ATOM 1298 C C . THR B 1 67 ? 3.279 2.963 7.188 1 97.44 67 THR B C 1
ATOM 1300 O O . THR B 1 67 ? 2.805 4.059 7.504 1 97.44 67 THR B O 1
ATOM 1303 N N . GLU B 1 68 ? 4.379 2.824 6.457 1 97.75 68 GLU B N 1
ATOM 1304 C CA . GLU B 1 68 ? 5.105 3.949 5.879 1 97.75 68 GLU B CA 1
ATOM 1305 C C . GLU B 1 68 ? 5.176 3.838 4.355 1 97.75 68 GLU B C 1
ATOM 1307 O O . GLU B 1 68 ? 5.211 2.732 3.811 1 97.75 68 GLU B O 1
ATOM 1312 N N . CYS B 1 69 ? 5.113 4.949 3.695 1 97.44 69 CYS B N 1
ATOM 1313 C CA . CYS B 1 69 ? 5.387 4.945 2.264 1 97.44 69 CYS B CA 1
ATOM 1314 C C . CYS B 1 69 ? 6.887 4.926 1.995 1 97.44 69 CYS B C 1
ATOM 1316 O O . CYS B 1 69 ? 7.625 5.77 2.506 1 97.44 69 CYS B O 1
ATOM 1318 N N . GLU B 1 70 ? 7.301 4.023 1.189 1 97.19 70 GLU B N 1
ATOM 1319 C CA . GLU B 1 70 ? 8.727 3.836 0.917 1 97.19 70 GLU B CA 1
ATOM 1320 C C . GLU B 1 70 ? 9.312 5.055 0.208 1 97.19 70 GLU B C 1
ATOM 1322 O O . GLU B 1 70 ? 10.438 5.461 0.498 1 97.19 70 GLU B O 1
ATOM 1327 N N . LYS B 1 71 ? 8.539 5.648 -0.688 1 95.75 71 LYS B N 1
ATOM 1328 C CA . LYS B 1 71 ? 9.016 6.773 -1.488 1 95.75 71 LYS B CA 1
ATOM 1329 C C . LYS B 1 71 ? 8.961 8.078 -0.695 1 95.75 71 LYS B C 1
ATOM 1331 O O . LYS B 1 71 ? 9.922 8.844 -0.685 1 95.75 71 LYS B O 1
ATOM 1336 N N . CYS B 1 72 ? 7.91 8.273 0.06 1 95.12 72 CYS B N 1
ATOM 1337 C CA . CYS B 1 72 ? 7.66 9.562 0.704 1 95.12 72 CYS B CA 1
ATOM 1338 C C . CYS B 1 72 ? 8.195 9.57 2.131 1 95.12 72 CYS B C 1
ATOM 1340 O O . CYS B 1 72 ? 8.352 10.633 2.734 1 95.12 72 CYS B O 1
ATOM 1342 N N . LYS B 1 73 ? 8.375 8.461 2.66 1 95.44 73 LYS B N 1
ATOM 1343 C CA . LYS B 1 73 ? 8.953 8.305 3.992 1 95.44 73 LYS B CA 1
ATOM 1344 C C . LYS B 1 73 ? 8.062 8.945 5.055 1 95.44 73 LYS B C 1
ATOM 1346 O O . LYS B 1 73 ? 8.555 9.617 5.961 1 95.44 73 LYS B O 1
ATOM 1351 N N . VAL B 1 74 ? 6.766 8.75 4.941 1 95.88 74 VAL B N 1
ATOM 1352 C CA . VAL B 1 74 ? 5.797 9.242 5.914 1 95.88 74 VAL B CA 1
ATOM 1353 C C . VAL B 1 74 ? 4.879 8.094 6.348 1 95.88 74 VAL B C 1
ATOM 1355 O O . VAL B 1 74 ? 4.551 7.219 5.547 1 95.88 74 VAL B O 1
ATOM 1358 N N . GLY B 1 75 ? 4.496 8.086 7.641 1 97 75 GLY B N 1
ATOM 1359 C CA . GLY B 1 75 ? 3.51 7.141 8.141 1 97 75 GLY B CA 1
ATOM 1360 C C . GLY B 1 75 ? 2.084 7.523 7.793 1 97 75 GLY B C 1
ATOM 1361 O O . GLY B 1 75 ? 1.71 8.695 7.891 1 97 75 GLY B O 1
ATOM 1362 N N . LEU B 1 76 ? 1.351 6.598 7.332 1 97.75 76 LEU B N 1
ATOM 1363 C CA . LEU B 1 76 ? -0.038 6.797 6.93 1 97.75 76 LEU B CA 1
ATOM 1364 C C . LEU B 1 76 ? -0.902 5.617 7.359 1 97.75 76 LEU B C 1
ATOM 1366 O O . LEU B 1 76 ? -0.515 4.461 7.18 1 97.75 76 LEU B O 1
ATOM 1370 N N . CYS B 1 77 ? -1.984 5.898 7.934 1 97.12 77 CYS B N 1
ATOM 1371 C CA . CYS B 1 77 ? -2.895 4.852 8.391 1 97.12 77 CYS B CA 1
ATOM 1372 C C . CYS B 1 77 ? -3.334 3.973 7.223 1 97.12 77 CYS B C 1
ATOM 1374 O O . CYS B 1 77 ? -3.641 4.473 6.141 1 97.12 77 CYS B O 1
ATOM 1376 N N . TYR B 1 78 ? -3.299 2.717 7.477 1 97.19 78 TYR B N 1
ATOM 1377 C CA . TYR B 1 78 ? -3.881 1.705 6.602 1 97.19 78 TYR B CA 1
ATOM 1378 C C . TYR B 1 78 ? -4.461 0.553 7.414 1 97.19 78 TYR B C 1
ATOM 1380 O O . TYR B 1 78 ? -3.721 -0.305 7.902 1 97.19 78 TYR B O 1
ATOM 1388 N N . ASN B 1 79 ? -5.754 0.629 7.566 1 94.19 79 ASN B N 1
ATOM 1389 C CA . ASN B 1 79 ? -6.504 -0.396 8.281 1 94.19 79 ASN B CA 1
ATOM 1390 C C . ASN B 1 79 ? -7.934 -0.517 7.754 1 94.19 79 ASN B C 1
ATOM 1392 O O . ASN B 1 79 ? -8.266 0.048 6.711 1 94.19 79 ASN B O 1
ATOM 1396 N N . LYS B 1 80 ? -8.719 -1.288 8.398 1 94 80 LYS B N 1
ATOM 1397 C CA . LYS B 1 80 ? -10.078 -1.561 7.934 1 94 80 LYS B CA 1
ATOM 1398 C C . LYS B 1 80 ? -10.898 -0.277 7.848 1 94 80 LYS B C 1
ATOM 1400 O O . LYS B 1 80 ? -11.742 -0.131 6.965 1 94 80 LYS B O 1
ATOM 1405 N N . VAL B 1 81 ? -10.57 0.712 8.641 1 93.88 81 VAL B N 1
ATOM 1406 C CA . VAL B 1 81 ? -11.398 1.904 8.805 1 93.88 81 VAL B CA 1
ATOM 1407 C C . VAL B 1 81 ? -10.805 3.057 7.996 1 93.88 81 VAL B C 1
ATOM 1409 O O . VAL B 1 81 ? -11.516 3.744 7.266 1 93.88 81 VAL B O 1
ATOM 1412 N N . ASN B 1 82 ? -9.492 3.176 8.094 1 95.31 82 ASN B N 1
ATOM 1413 C CA . ASN B 1 82 ? -8.812 4.324 7.504 1 95.31 82 ASN B CA 1
ATOM 1414 C C . ASN B 1 82 ? -7.777 3.896 6.465 1 95.31 82 ASN B C 1
ATOM 1416 O O . ASN B 1 82 ? -7.016 2.953 6.695 1 95.31 82 ASN B O 1
ATOM 1420 N N . ASN B 1 83 ? -7.895 4.617 5.348 1 97.5 83 ASN B N 1
ATOM 1421 C CA . ASN B 1 83 ? -6.855 4.465 4.336 1 97.5 83 ASN B CA 1
ATOM 1422 C C . ASN B 1 83 ? -6.207 5.805 3.992 1 97.5 83 ASN B C 1
ATOM 1424 O O . ASN B 1 83 ? -6.344 6.297 2.869 1 97.5 83 ASN B O 1
ATOM 1428 N N . CYS B 1 84 ? -5.488 6.309 4.938 1 98 84 CYS B N 1
ATOM 1429 C CA . CYS B 1 84 ? -4.766 7.562 4.742 1 98 84 CYS B CA 1
ATOM 1430 C C . CYS B 1 84 ? -3.65 7.395 3.719 1 98 84 CYS B C 1
ATOM 1432 O O . CYS B 1 84 ? -3.246 8.359 3.07 1 98 84 CYS B O 1
ATOM 1434 N N . PHE B 1 85 ? -3.199 6.188 3.551 1 98.25 85 PHE B N 1
ATOM 1435 C CA . PHE B 1 85 ? -2.115 5.902 2.617 1 98.25 85 PHE B CA 1
ATOM 1436 C C . PHE B 1 85 ? -2.512 6.285 1.195 1 98.25 85 PHE B C 1
ATOM 1438 O O . PHE B 1 85 ? -1.795 7.031 0.525 1 98.25 85 PHE B O 1
ATOM 1445 N N . LYS B 1 86 ? -3.631 5.801 0.782 1 97.94 86 LYS B N 1
ATOM 1446 C CA . LYS B 1 86 ? -4.109 6.137 -0.556 1 97.94 86 LYS B CA 1
ATOM 1447 C C . LYS B 1 86 ? -4.52 7.605 -0.641 1 97.94 86 LYS B C 1
ATOM 1449 O O . LYS B 1 86 ? -4.156 8.305 -1.59 1 97.94 86 LYS B O 1
ATOM 1454 N N . ASN B 1 87 ? -5.188 8.133 0.401 1 96.75 87 ASN B N 1
ATOM 1455 C CA . ASN B 1 87 ? -5.711 9.492 0.373 1 96.75 87 ASN B CA 1
ATOM 1456 C C . ASN B 1 87 ? -4.59 10.523 0.277 1 96.75 87 ASN B C 1
ATOM 1458 O O . ASN B 1 87 ? -4.738 11.547 -0.39 1 96.75 87 ASN B O 1
ATOM 1462 N N . PHE B 1 88 ? -3.584 10.289 0.877 1 96.56 88 PHE B N 1
ATOM 1463 C CA . PHE B 1 88 ? -2.426 11.172 0.892 1 96.56 88 PHE B CA 1
ATOM 1464 C C . PHE B 1 88 ? -1.822 11.297 -0.503 1 96.56 88 PHE B C 1
ATOM 1466 O O . PHE B 1 88 ? -1.285 12.352 -0.861 1 96.56 88 PHE B O 1
ATOM 1473 N N . HIS B 1 89 ? -2.006 10.258 -1.305 1 96.75 89 HIS B N 1
ATOM 1474 C CA . HIS B 1 89 ? -1.328 10.203 -2.596 1 96.75 89 HIS B CA 1
ATOM 1475 C C . HIS B 1 89 ? -2.297 10.492 -3.736 1 96.75 89 HIS B C 1
ATOM 1477 O O . HIS B 1 89 ? -1.877 10.672 -4.883 1 96.75 89 HIS B O 1
ATOM 1483 N N . CYS B 1 90 ? -3.553 10.391 -3.529 1 90.12 90 CYS B N 1
ATOM 1484 C CA . CYS B 1 90 ? -4.527 10.578 -4.598 1 90.12 90 CYS B CA 1
ATOM 1485 C C . CYS B 1 90 ? -5.309 11.867 -4.402 1 90.12 90 CYS B C 1
ATOM 1487 O O . CYS B 1 90 ? -6.156 12.219 -5.227 1 90.12 90 CYS B O 1
ATOM 1489 N N . MET B 1 91 ? -5.105 12.523 -3.412 1 73.56 91 MET B N 1
ATOM 1490 C CA . MET B 1 91 ? -5.809 13.781 -3.178 1 73.56 91 MET B CA 1
ATOM 1491 C C . MET B 1 91 ? -4.832 14.945 -3.125 1 73.56 91 MET B C 1
ATOM 1493 O O . MET B 1 91 ? -3.652 14.766 -2.816 1 73.56 91 MET B O 1
#